Protein AF-A0AAW5VBW9-F1 (afdb_monomer)

Organism: NCBI:txid2950025

Structure (mmCIF, N/CA/C/O backbone):
data_AF-A0AAW5VBW9-F1
#
_entry.id   AF-A0AAW5VBW9-F1
#
loop_
_atom_site.group_PDB
_atom_site.id
_atom_site.type_symbol
_atom_site.label_atom_id
_atom_site.label_alt_id
_atom_site.label_comp_id
_atom_site.label_asym_id
_atom_site.label_entity_id
_atom_site.label_seq_id
_atom_site.pdbx_PDB_ins_code
_atom_site.Cartn_x
_atom_site.Cartn_y
_atom_site.Cartn_z
_atom_site.occupancy
_atom_site.B_iso_or_equiv
_atom_site.auth_seq_id
_atom_site.auth_comp_id
_atom_site.auth_asym_id
_atom_site.auth_atom_id
_atom_site.pdbx_PDB_model_num
ATOM 1 N N . MET A 1 1 ? -32.571 -6.768 10.807 1.00 38.84 1 MET A N 1
ATOM 2 C CA . MET A 1 1 ? -32.182 -5.566 10.041 1.00 38.84 1 MET A CA 1
ATOM 3 C C . MET A 1 1 ? -30.846 -5.871 9.386 1.00 38.84 1 MET A C 1
ATOM 5 O O . MET A 1 1 ? -29.844 -5.904 10.079 1.00 38.84 1 MET A O 1
ATOM 9 N N . ASN A 1 2 ? -30.856 -6.223 8.100 1.00 44.22 2 ASN A N 1
ATOM 10 C CA . ASN A 1 2 ? -29.654 -6.546 7.330 1.00 44.22 2 ASN A CA 1
ATOM 11 C C . ASN A 1 2 ? -29.379 -5.398 6.359 1.00 44.22 2 ASN A C 1
ATOM 13 O O . ASN A 1 2 ? -30.007 -5.320 5.309 1.00 44.22 2 ASN A O 1
ATOM 17 N N . SER A 1 3 ? -28.431 -4.534 6.705 1.00 39.72 3 SER A N 1
ATOM 18 C CA . SER A 1 3 ? -27.675 -3.743 5.730 1.00 39.72 3 SER A CA 1
ATOM 19 C C . SER A 1 3 ? -26.268 -3.547 6.290 1.00 39.72 3 SER A C 1
ATOM 21 O O . SER A 1 3 ? -25.912 -2.493 6.808 1.00 39.72 3 SER A O 1
ATOM 23 N N . LEU A 1 4 ? -25.498 -4.634 6.268 1.00 47.50 4 LEU A N 1
ATOM 24 C CA . LEU A 1 4 ? -24.100 -4.687 6.690 1.00 47.50 4 LEU A CA 1
ATOM 25 C C . LEU A 1 4 ? -23.222 -4.000 5.633 1.00 47.50 4 LEU A C 1
ATOM 27 O O . LEU A 1 4 ? -22.415 -4.650 4.974 1.00 47.50 4 LEU A O 1
ATOM 31 N N . ILE A 1 5 ? -23.405 -2.695 5.426 1.00 54.12 5 ILE A N 1
ATOM 32 C CA . ILE A 1 5 ? -22.362 -1.878 4.803 1.00 54.12 5 ILE A CA 1
ATOM 33 C C . ILE A 1 5 ? -21.399 -1.551 5.942 1.00 54.12 5 ILE A C 1
ATOM 35 O O . ILE A 1 5 ? -21.592 -0.593 6.686 1.00 54.12 5 ILE A O 1
ATOM 39 N N . TYR A 1 6 ? -20.433 -2.441 6.162 1.00 64.81 6 TYR A N 1
ATOM 40 C CA . TYR A 1 6 ? -19.366 -2.208 7.126 1.00 64.81 6 TYR A CA 1
ATOM 41 C C . TYR A 1 6 ? -18.363 -1.239 6.515 1.00 64.81 6 TYR A C 1
ATOM 43 O O . TYR A 1 6 ? -17.396 -1.677 5.900 1.00 64.81 6 TYR A O 1
ATOM 51 N N . ASN A 1 7 ? -18.594 0.058 6.714 1.00 73.38 7 ASN A N 1
ATOM 52 C CA . ASN A 1 7 ? -17.522 1.029 6.562 1.00 73.38 7 ASN A CA 1
ATOM 53 C C . ASN A 1 7 ? -16.505 0.764 7.688 1.00 73.38 7 ASN A C 1
ATOM 55 O O . ASN A 1 7 ? -16.857 0.815 8.869 1.00 73.38 7 ASN A O 1
ATOM 59 N N . TYR A 1 8 ? -15.270 0.427 7.335 1.00 83.50 8 TYR A N 1
ATOM 60 C CA . TYR A 1 8 ? -14.166 0.161 8.258 1.00 83.50 8 TYR A CA 1
ATOM 61 C C . TYR A 1 8 ? -13.568 1.437 8.835 1.00 83.50 8 TYR A C 1
ATOM 63 O O . TYR A 1 8 ? -12.996 1.400 9.923 1.00 83.50 8 TYR A O 1
ATOM 71 N N . PHE A 1 9 ? -13.691 2.541 8.105 1.00 86.88 9 PHE A N 1
ATOM 72 C CA . PHE A 1 9 ? -13.301 3.860 8.561 1.00 86.88 9 PHE A CA 1
ATOM 73 C C . PHE A 1 9 ? -14.114 4.938 7.837 1.00 86.88 9 PHE A C 1
ATOM 75 O O . PHE A 1 9 ? -14.575 4.753 6.714 1.00 86.88 9 PHE A O 1
ATOM 82 N N . SER A 1 10 ? -14.331 6.057 8.513 1.00 86.00 10 SER A N 1
ATOM 83 C CA . SER A 1 10 ? -15.083 7.223 8.031 1.00 86.00 10 SER A CA 1
ATOM 84 C C . SER A 1 10 ? -14.339 8.539 8.267 1.00 86.00 10 SER A C 1
ATOM 86 O O . SER A 1 10 ? -14.718 9.576 7.731 1.00 86.00 10 SER A O 1
ATOM 88 N N . ASN A 1 11 ? -13.268 8.490 9.058 1.00 87.62 11 ASN A N 1
ATOM 89 C CA . ASN A 1 11 ? -12.421 9.615 9.419 1.00 87.62 11 ASN A CA 1
ATOM 90 C C . ASN A 1 11 ? -10.959 9.159 9.569 1.00 87.62 11 ASN A C 1
ATOM 92 O O . ASN A 1 11 ? -10.640 7.971 9.460 1.00 87.62 11 ASN A O 1
ATOM 96 N N . LEU A 1 12 ? -10.066 10.122 9.801 1.00 86.12 12 LEU A N 1
ATOM 97 C CA . LEU A 1 12 ? -8.627 9.882 9.862 1.00 86.12 12 LEU A CA 1
ATOM 98 C C . LEU A 1 12 ? -8.205 9.006 11.049 1.00 86.12 12 LEU A C 1
ATOM 100 O O . LEU A 1 12 ? -7.279 8.210 10.905 1.00 86.12 12 LEU A O 1
ATOM 104 N N . ASP A 1 13 ? -8.874 9.123 12.193 1.00 88.12 13 ASP A N 1
ATOM 105 C CA . ASP A 1 13 ? -8.544 8.339 13.386 1.00 88.12 13 ASP A CA 1
ATOM 106 C C . ASP A 1 13 ? -8.892 6.861 13.176 1.00 88.12 13 ASP A C 1
ATOM 108 O O . ASP A 1 13 ? -8.047 5.987 13.376 1.00 88.12 13 ASP A O 1
ATOM 112 N N . GLU A 1 14 ? -10.088 6.582 12.654 1.00 89.88 14 GLU A N 1
ATOM 113 C CA . GLU A 1 14 ? -10.515 5.227 12.287 1.00 89.88 14 GLU A CA 1
ATOM 114 C C . GLU A 1 14 ? -9.629 4.627 11.189 1.00 89.88 14 GLU A C 1
ATOM 116 O O . GLU A 1 14 ? -9.268 3.450 11.252 1.00 89.88 14 GLU A O 1
ATOM 121 N N . TRP A 1 15 ? -9.226 5.434 10.201 1.00 89.62 15 TRP A N 1
ATOM 122 C CA . TRP A 1 15 ? -8.251 5.022 9.193 1.00 89.62 15 TRP A CA 1
ATOM 123 C C . TRP A 1 15 ? -6.915 4.636 9.836 1.00 89.62 15 TRP A C 1
ATOM 125 O O . TRP A 1 15 ? -6.388 3.552 9.571 1.00 89.62 15 TRP A O 1
ATOM 135 N N . ASN A 1 16 ? -6.365 5.509 10.683 1.00 89.00 16 ASN A N 1
ATOM 136 C CA . ASN A 1 16 ? -5.080 5.288 11.338 1.00 89.00 16 ASN A CA 1
ATOM 137 C C . ASN A 1 16 ? -5.100 3.994 12.153 1.00 89.00 16 ASN A C 1
ATOM 139 O O . ASN A 1 16 ? -4.150 3.210 12.078 1.00 89.00 16 ASN A O 1
ATOM 143 N N . ASP A 1 17 ? -6.189 3.736 12.875 1.00 89.75 17 ASP A N 1
ATOM 144 C CA . ASP A 1 17 ? -6.385 2.496 13.623 1.00 89.75 17 ASP A CA 1
ATOM 145 C C . ASP A 1 17 ? -6.517 1.277 12.706 1.00 89.75 17 ASP A C 1
ATOM 147 O O . ASP A 1 17 ? -5.906 0.232 12.976 1.00 89.75 17 ASP A O 1
ATOM 151 N N . TYR A 1 18 ? -7.245 1.414 11.593 1.00 90.00 18 TYR A N 1
ATOM 152 C CA . TYR A 1 18 ? -7.409 0.359 10.601 1.00 90.00 18 TYR A CA 1
ATOM 153 C C . TYR A 1 18 ? -6.056 -0.110 10.061 1.00 90.00 18 TYR A C 1
ATOM 155 O O . TYR A 1 18 ? -5.732 -1.295 10.205 1.00 90.00 18 TYR A O 1
ATOM 163 N N . VAL A 1 19 ? -5.232 0.794 9.509 1.00 89.44 19 VAL A N 1
ATOM 164 C CA . VAL A 1 19 ? -3.952 0.421 8.872 1.00 89.44 19 VAL A CA 1
ATOM 165 C C . VAL A 1 19 ? -2.796 0.193 9.824 1.00 89.44 19 VAL A C 1
ATOM 167 O O . VAL A 1 19 ? -1.771 -0.348 9.402 1.00 89.44 19 VAL A O 1
ATOM 170 N N . LYS A 1 20 ? -2.916 0.547 11.102 1.00 90.69 20 LYS A N 1
ATOM 171 C CA . LYS A 1 20 ? -1.832 0.362 12.070 1.00 90.69 20 LYS A CA 1
ATOM 172 C C . LYS A 1 20 ? -1.329 -1.082 12.095 1.00 90.69 20 LYS A C 1
ATOM 174 O O . LYS A 1 20 ? -2.101 -2.033 12.259 1.00 90.69 20 LYS A O 1
ATOM 179 N N . GLY A 1 21 ? -0.011 -1.238 11.988 1.00 90.19 21 GLY A N 1
ATOM 180 C CA . GLY A 1 21 ? 0.680 -2.524 12.078 1.00 90.19 21 GLY A CA 1
ATOM 181 C C . GLY A 1 21 ? 1.456 -2.902 10.819 1.00 90.19 21 GLY A C 1
ATOM 182 O O . GLY A 1 21 ? 1.756 -2.066 9.966 1.00 90.19 21 GLY A O 1
ATOM 183 N N . ASN A 1 22 ? 1.813 -4.185 10.741 1.00 91.62 22 ASN A N 1
ATOM 184 C CA . ASN A 1 22 ? 2.583 -4.763 9.644 1.00 91.62 22 ASN A CA 1
ATOM 185 C C . ASN A 1 22 ? 1.666 -5.595 8.752 1.00 91.62 22 ASN A C 1
ATOM 187 O O . ASN A 1 22 ? 0.932 -6.457 9.237 1.00 91.62 22 ASN A O 1
ATOM 191 N N . TRP A 1 23 ? 1.759 -5.389 7.447 1.00 93.88 23 TRP A N 1
ATOM 192 C CA . TRP A 1 23 ? 0.958 -6.096 6.464 1.00 93.88 23 TRP A CA 1
ATOM 193 C C . TRP A 1 23 ? 1.824 -6.626 5.341 1.00 93.88 23 TRP A C 1
ATOM 195 O O . TRP A 1 23 ? 2.915 -6.117 5.069 1.00 93.88 23 TRP A O 1
ATOM 205 N N . ARG A 1 24 ? 1.327 -7.667 4.683 1.00 93.44 24 ARG A N 1
ATOM 206 C CA . ARG A 1 24 ? 1.991 -8.282 3.546 1.00 93.44 24 ARG A CA 1
ATOM 207 C C . ARG A 1 24 ? 0.976 -8.651 2.484 1.00 93.44 24 ARG A C 1
ATOM 209 O O . ARG A 1 24 ? -0.059 -9.237 2.787 1.00 93.44 24 ARG A O 1
ATOM 216 N N . GLY A 1 25 ? 1.306 -8.343 1.244 1.00 89.1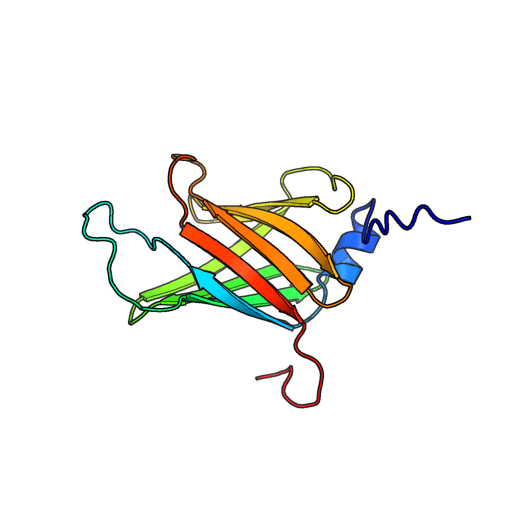9 25 GLY A N 1
ATOM 217 C CA . GLY A 1 25 ? 0.518 -8.726 0.087 1.00 89.19 25 GLY A CA 1
ATOM 218 C C . GLY A 1 25 ? 1.383 -9.353 -0.985 1.00 89.19 25 GLY A C 1
ATOM 219 O O . GLY A 1 25 ? 2.606 -9.173 -1.016 1.00 89.19 25 GLY A O 1
ATOM 220 N N . LYS A 1 26 ? 0.713 -10.090 -1.859 1.00 86.12 26 LYS A N 1
ATOM 221 C CA . LYS A 1 26 ? 1.224 -10.446 -3.173 1.00 86.12 26 LYS A CA 1
ATOM 222 C C . LYS A 1 26 ? 0.213 -9.952 -4.190 1.00 86.12 26 LYS A C 1
ATOM 224 O O . LYS A 1 26 ? -0.994 -10.068 -3.972 1.00 86.12 26 LYS A O 1
ATOM 229 N N . GLY A 1 27 ? 0.712 -9.386 -5.271 1.00 78.69 27 GLY A N 1
ATOM 230 C CA . GLY A 1 27 ? -0.121 -8.801 -6.303 1.00 78.69 27 GLY A CA 1
ATOM 231 C C . GLY A 1 27 ? 0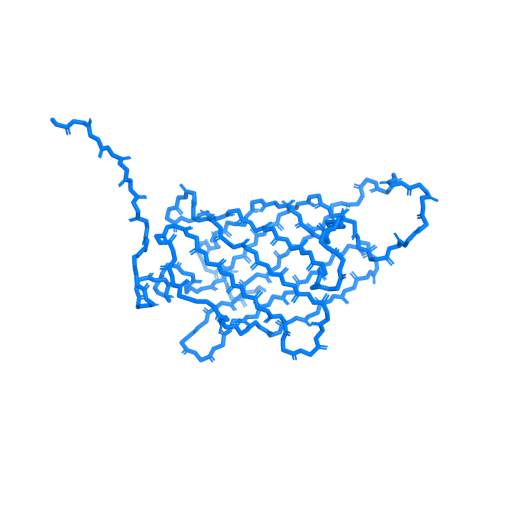.536 -8.899 -7.661 1.00 78.69 27 GLY A C 1
ATOM 232 O O . GLY A 1 27 ? 1.729 -9.202 -7.788 1.00 78.69 27 GLY A O 1
ATOM 233 N N . ILE A 1 28 ? -0.275 -8.616 -8.668 1.00 69.00 28 ILE A N 1
ATOM 234 C CA . ILE A 1 28 ? 0.194 -8.443 -10.032 1.00 69.00 28 ILE A CA 1
ATOM 235 C C . ILE A 1 28 ? 0.690 -7.002 -10.130 1.00 69.00 28 ILE A C 1
ATOM 237 O O . ILE A 1 28 ? 0.055 -6.074 -9.633 1.00 69.00 28 ILE A O 1
ATOM 241 N N . SER A 1 29 ? 1.846 -6.798 -10.741 1.00 62.75 29 SER A N 1
ATOM 242 C CA . SER A 1 29 ? 2.378 -5.463 -11.005 1.00 62.75 29 SER A CA 1
ATOM 243 C C . SER A 1 29 ? 2.912 -5.353 -12.426 1.00 62.75 29 SER A C 1
ATOM 245 O O . SER A 1 29 ? 3.223 -6.359 -13.064 1.00 62.75 29 SER A O 1
ATOM 247 N N . MET A 1 30 ? 3.078 -4.119 -12.887 1.00 59.75 30 MET A N 1
ATOM 248 C CA . MET A 1 30 ? 3.993 -3.745 -13.956 1.00 59.75 30 MET A CA 1
ATOM 249 C C . MET A 1 30 ? 5.002 -2.759 -13.348 1.00 59.75 30 MET A C 1
ATOM 251 O O . MET A 1 30 ? 4.730 -1.570 -13.241 1.00 59.75 30 MET A O 1
ATOM 255 N N . ILE A 1 31 ? 6.157 -3.246 -12.882 1.00 57.81 31 ILE A N 1
ATOM 256 C CA . ILE A 1 31 ? 7.205 -2.400 -12.273 1.00 57.81 31 ILE A CA 1
ATOM 257 C C . ILE A 1 31 ? 8.265 -2.042 -13.330 1.00 57.81 31 ILE A C 1
ATOM 259 O O . ILE A 1 31 ? 8.628 -2.906 -14.126 1.00 57.81 31 ILE A O 1
ATOM 263 N N . PRO A 1 32 ? 8.747 -0.785 -13.360 1.00 55.16 32 PRO A N 1
ATOM 264 C CA . PRO A 1 32 ? 8.560 0.122 -14.486 1.00 55.16 32 PRO A CA 1
ATOM 265 C C . PRO A 1 32 ? 9.402 -0.298 -15.708 1.00 55.16 32 PRO A C 1
ATOM 267 O O . PRO A 1 32 ? 10.499 0.204 -15.934 1.00 55.16 32 PRO A O 1
ATOM 270 N N . SER A 1 33 ? 8.897 -1.219 -16.517 1.00 49.34 33 SER A N 1
ATOM 271 C CA . SER A 1 33 ? 9.362 -1.370 -17.890 1.00 49.34 33 SER A CA 1
ATOM 272 C C . SER A 1 33 ? 8.288 -0.778 -18.785 1.00 49.34 33 SER A C 1
ATOM 274 O O . SER A 1 33 ? 7.156 -1.255 -18.803 1.00 49.34 33 SER A O 1
ATOM 276 N N . THR A 1 34 ? 8.629 0.270 -19.533 1.00 51.28 34 THR A N 1
ATOM 277 C CA . THR A 1 34 ? 7.809 0.752 -20.657 1.00 51.28 34 THR A CA 1
ATOM 278 C C . THR A 1 34 ? 7.867 -0.202 -21.856 1.00 51.28 34 THR A C 1
ATOM 280 O O . THR A 1 34 ? 7.241 0.062 -22.879 1.00 51.28 34 THR A O 1
ATOM 283 N N . VAL A 1 35 ? 8.613 -1.306 -21.740 1.00 48.22 35 VAL A N 1
ATOM 284 C CA . VAL A 1 35 ? 8.907 -2.249 -22.813 1.00 48.22 35 VAL A CA 1
ATOM 285 C C . VAL A 1 35 ? 8.198 -3.574 -22.523 1.00 48.22 35 VAL A C 1
ATOM 287 O O . VAL A 1 35 ? 8.489 -4.249 -21.534 1.00 48.22 35 VAL A O 1
ATOM 290 N N . GLN A 1 36 ? 7.241 -3.920 -23.387 1.00 41.19 36 GLN A N 1
ATOM 291 C CA . GLN A 1 36 ? 6.674 -5.268 -23.511 1.00 41.19 36 GLN A CA 1
ATOM 292 C C . GLN A 1 36 ? 7.790 -6.276 -23.853 1.00 41.19 36 GLN A C 1
ATOM 294 O O . GLN A 1 36 ? 8.710 -5.895 -24.577 1.00 41.19 36 GLN A O 1
ATOM 299 N N . PRO A 1 37 ? 7.741 -7.547 -23.403 1.00 50.19 37 PRO A N 1
ATOM 300 C CA . PRO A 1 37 ? 6.553 -8.299 -22.995 1.00 50.19 37 PRO A CA 1
ATOM 301 C C . PRO A 1 37 ? 6.307 -8.345 -21.478 1.00 50.19 37 PRO A C 1
ATOM 303 O O . PRO A 1 37 ? 7.226 -8.347 -20.666 1.00 50.19 37 PRO A O 1
ATOM 306 N N . TYR A 1 38 ? 5.024 -8.422 -21.112 1.00 53.06 38 TYR A N 1
ATOM 307 C CA . TYR A 1 38 ? 4.501 -8.400 -19.736 1.00 53.06 38 TYR A CA 1
ATOM 308 C C . TYR A 1 38 ? 4.660 -9.726 -18.962 1.00 53.06 38 TYR A C 1
ATOM 310 O O . TYR A 1 38 ? 4.144 -9.864 -17.855 1.00 53.06 38 TYR A O 1
ATOM 318 N N . GLU A 1 39 ? 5.361 -10.707 -19.527 1.00 46.88 39 GLU A N 1
ATOM 319 C CA . GLU A 1 39 ? 5.431 -12.082 -19.025 1.00 46.88 39 GLU A CA 1
ATOM 320 C C . GLU A 1 39 ? 6.747 -12.373 -18.300 1.00 46.88 39 GLU A C 1
ATOM 322 O O . GLU A 1 39 ? 7.518 -13.249 -18.681 1.00 46.88 39 GLU A O 1
ATOM 327 N N . SER A 1 40 ? 7.006 -11.675 -17.198 1.00 53.34 40 SER A N 1
ATOM 328 C CA . SER A 1 40 ? 7.693 -12.365 -16.111 1.00 53.34 40 SER A CA 1
ATOM 329 C C . SER A 1 40 ? 6.602 -12.781 -15.138 1.00 53.34 40 SER A C 1
ATOM 331 O O . SER A 1 40 ? 5.905 -11.927 -14.591 1.00 53.34 40 SER A O 1
ATOM 333 N N . GLY A 1 41 ? 6.403 -14.084 -14.929 1.00 55.91 41 GLY A N 1
ATOM 334 C CA . GLY A 1 41 ? 5.496 -14.622 -13.902 1.00 55.91 41 GLY A CA 1
ATOM 335 C C . GLY A 1 41 ? 5.920 -14.272 -12.466 1.00 55.91 41 GLY A C 1
ATOM 336 O O . GLY A 1 41 ? 5.551 -14.965 -11.523 1.00 55.91 41 GLY A O 1
ATOM 337 N N . ASP A 1 42 ? 6.730 -13.225 -12.298 1.00 64.06 42 ASP A N 1
ATOM 338 C CA . ASP A 1 42 ? 7.256 -12.755 -11.034 1.00 64.06 42 ASP A CA 1
ATOM 339 C C . ASP A 1 42 ? 6.148 -12.049 -10.261 1.00 64.06 42 ASP A C 1
ATOM 341 O O . ASP A 1 42 ? 5.714 -10.940 -10.589 1.00 64.06 42 ASP A O 1
ATOM 345 N N . GLU A 1 43 ? 5.721 -12.680 -9.176 1.00 74.19 43 GLU A N 1
ATOM 346 C CA . GLU A 1 43 ? 4.873 -12.037 -8.187 1.00 74.19 43 GLU A CA 1
ATOM 347 C C . GLU A 1 43 ? 5.587 -10.821 -7.586 1.00 74.19 43 GLU A C 1
ATOM 349 O O . GLU A 1 43 ? 6.783 -10.854 -7.276 1.00 74.19 43 GLU A O 1
ATOM 354 N N . THR A 1 44 ? 4.839 -9.747 -7.342 1.00 84.69 44 THR A N 1
ATOM 355 C CA . THR A 1 44 ? 5.342 -8.646 -6.517 1.00 84.69 44 THR A CA 1
ATOM 356 C C . THR A 1 44 ? 4.887 -8.816 -5.095 1.00 84.69 44 THR A C 1
ATOM 358 O O . THR A 1 44 ? 3.693 -8.910 -4.816 1.00 84.69 44 THR A O 1
ATOM 361 N N . THR A 1 45 ? 5.854 -8.823 -4.187 1.00 88.75 45 THR A N 1
ATOM 362 C CA . THR A 1 45 ? 5.582 -8.764 -2.756 1.00 88.75 45 THR A CA 1
ATOM 363 C C . THR A 1 45 ? 5.543 -7.310 -2.318 1.00 88.75 45 THR A C 1
ATOM 365 O O . THR A 1 45 ? 6.445 -6.544 -2.651 1.00 88.75 45 THR A O 1
ATOM 368 N N . VAL A 1 46 ? 4.538 -6.958 -1.520 1.00 92.38 46 VAL A N 1
ATOM 369 C CA . VAL A 1 46 ? 4.494 -5.694 -0.782 1.00 92.38 46 VAL A CA 1
ATOM 370 C C . VAL A 1 46 ? 4.557 -5.971 0.715 1.00 92.38 46 VAL A C 1
ATOM 372 O O . VAL A 1 46 ? 3.904 -6.888 1.222 1.00 92.38 46 VAL A O 1
ATOM 375 N N . ILE A 1 47 ? 5.351 -5.177 1.423 1.00 93.25 47 ILE A N 1
ATOM 376 C CA . ILE A 1 47 ? 5.345 -5.070 2.879 1.00 93.25 47 ILE A CA 1
ATOM 377 C C . ILE A 1 47 ? 4.861 -3.665 3.207 1.00 93.25 47 ILE A C 1
ATOM 379 O O . ILE A 1 47 ? 5.485 -2.696 2.788 1.00 93.25 47 ILE A O 1
ATOM 383 N N . TRP A 1 48 ? 3.768 -3.556 3.953 1.00 93.81 48 TRP A N 1
ATOM 384 C CA . TRP A 1 48 ? 3.188 -2.282 4.372 1.00 93.81 48 TRP A CA 1
ATOM 385 C C . TRP A 1 48 ? 3.345 -2.124 5.878 1.00 93.81 48 TRP A C 1
ATOM 387 O O . TRP A 1 48 ? 3.040 -3.047 6.636 1.00 93.81 48 TRP A O 1
ATOM 397 N N . LYS A 1 49 ? 3.827 -0.968 6.321 1.00 92.31 49 LYS A N 1
ATOM 398 C CA . LYS A 1 49 ? 4.005 -0.638 7.733 1.00 92.31 49 LYS A CA 1
ATOM 399 C C . LYS A 1 49 ? 3.415 0.738 7.985 1.00 92.31 49 LYS A C 1
ATOM 401 O O . LYS A 1 49 ? 3.925 1.721 7.457 1.00 92.31 49 LYS A O 1
ATOM 406 N N . ALA A 1 50 ? 2.373 0.809 8.802 1.00 89.12 50 ALA A N 1
ATOM 407 C CA . ALA A 1 50 ? 1.789 2.081 9.211 1.00 89.12 50 ALA A CA 1
ATOM 408 C C . ALA A 1 50 ? 1.838 2.233 10.731 1.00 89.12 50 ALA A C 1
ATOM 410 O O . ALA A 1 50 ? 1.563 1.292 11.487 1.00 89.12 50 ALA A O 1
ATOM 411 N N . ASN A 1 51 ? 2.205 3.433 11.166 1.00 85.00 51 ASN A N 1
ATOM 412 C CA . ASN A 1 51 ? 2.171 3.870 12.554 1.00 85.00 51 ASN A CA 1
ATOM 413 C C . ASN A 1 51 ? 1.591 5.294 12.635 1.00 85.00 51 ASN A C 1
ATOM 415 O O . ASN A 1 51 ? 1.199 5.868 11.626 1.00 85.00 51 ASN A O 1
ATOM 419 N N . THR A 1 52 ? 1.534 5.868 13.837 1.00 74.69 52 THR A N 1
ATOM 420 C CA . THR A 1 52 ? 0.928 7.190 14.073 1.00 74.69 52 THR A CA 1
ATOM 421 C C . THR A 1 52 ? 1.691 8.364 13.451 1.00 74.69 52 THR A C 1
ATOM 423 O O . THR A 1 52 ? 1.162 9.467 13.412 1.00 74.69 52 THR A O 1
ATOM 426 N N . LYS A 1 53 ? 2.937 8.164 13.009 1.00 78.12 53 LYS A N 1
ATOM 427 C CA . LYS A 1 53 ? 3.802 9.212 12.445 1.00 78.12 53 LYS A CA 1
ATOM 428 C C . LYS A 1 53 ? 4.002 9.073 10.943 1.00 78.12 53 LYS A C 1
ATOM 430 O O . LYS A 1 53 ? 4.241 10.067 10.269 1.00 78.12 53 LYS A O 1
ATOM 435 N N . GLU A 1 54 ? 3.993 7.846 10.434 1.00 86.38 54 GLU A N 1
ATOM 436 C CA . GLU A 1 54 ? 4.379 7.557 9.060 1.00 86.38 54 GLU A CA 1
ATOM 437 C C . GLU A 1 54 ? 3.738 6.277 8.529 1.00 86.38 54 GLU A C 1
ATOM 439 O O . GLU A 1 54 ? 3.486 5.304 9.251 1.00 86.38 54 GLU A O 1
ATOM 444 N N . ILE A 1 55 ? 3.557 6.275 7.213 1.00 92.75 55 ILE A N 1
ATOM 445 C CA . ILE A 1 55 ? 3.116 5.132 6.432 1.00 92.75 55 ILE A CA 1
ATOM 446 C C . ILE A 1 55 ? 4.234 4.801 5.449 1.00 92.75 55 ILE A C 1
ATOM 448 O O . ILE A 1 55 ? 4.673 5.650 4.673 1.00 92.75 55 ILE A O 1
ATOM 452 N N . LYS A 1 56 ? 4.716 3.562 5.491 1.00 94.69 56 LYS A N 1
ATOM 453 C CA . LYS A 1 56 ? 5.817 3.072 4.666 1.00 94.69 56 LYS A CA 1
ATOM 454 C C . LYS A 1 56 ? 5.418 1.810 3.931 1.00 94.69 56 LYS A C 1
ATOM 456 O O . LYS A 1 56 ? 4.731 0.948 4.479 1.00 94.69 56 LYS A O 1
ATOM 461 N N . SER A 1 57 ? 5.937 1.651 2.724 1.00 94.12 57 SER A N 1
ATOM 462 C CA . SER A 1 57 ? 5.845 0.382 2.011 1.00 94.12 57 SER A CA 1
ATOM 463 C C . SER A 1 57 ? 7.149 0.014 1.335 1.00 94.12 57 SER A C 1
ATOM 465 O O . SER A 1 57 ? 7.870 0.884 0.849 1.00 94.12 57 SER A O 1
ATOM 467 N N . TYR A 1 58 ? 7.381 -1.283 1.225 1.00 93.81 58 TYR A N 1
ATOM 468 C CA . TYR A 1 58 ? 8.474 -1.865 0.471 1.00 93.81 58 TYR A CA 1
ATOM 469 C C . TYR A 1 58 ? 7.914 -2.835 -0.571 1.00 93.81 58 TYR A C 1
ATOM 471 O O . TYR A 1 58 ? 7.154 -3.741 -0.221 1.00 93.81 58 TYR A O 1
ATOM 479 N N . PHE A 1 59 ? 8.290 -2.648 -1.833 1.00 91.44 59 PHE A N 1
ATOM 480 C CA . PHE A 1 59 ? 7.916 -3.508 -2.953 1.00 91.44 59 PHE A CA 1
ATOM 481 C C . PHE A 1 59 ? 9.134 -4.274 -3.450 1.00 91.44 59 PHE A C 1
ATOM 483 O O . PHE A 1 59 ? 10.203 -3.693 -3.632 1.00 91.44 59 PHE A O 1
ATOM 490 N N . LYS A 1 60 ? 8.954 -5.567 -3.724 1.00 88.75 60 LYS A N 1
ATOM 491 C CA . LYS A 1 60 ? 9.979 -6.431 -4.314 1.00 88.75 60 LYS A CA 1
ATOM 492 C C . LYS A 1 60 ? 9.411 -7.241 -5.467 1.00 88.75 60 LYS A C 1
ATOM 494 O O . LYS A 1 60 ? 8.422 -7.954 -5.281 1.00 88.75 60 LYS A O 1
ATOM 499 N N . ARG A 1 61 ? 10.082 -7.182 -6.617 1.00 84.06 61 ARG A N 1
ATOM 500 C CA . ARG A 1 61 ? 9.806 -8.006 -7.801 1.00 84.06 61 ARG A CA 1
ATOM 501 C C . ARG A 1 61 ? 11.118 -8.437 -8.440 1.00 84.06 61 ARG A C 1
ATOM 503 O O . ARG A 1 61 ? 11.913 -7.590 -8.840 1.00 84.06 61 ARG A O 1
ATOM 510 N N . GLY A 1 62 ? 11.350 -9.743 -8.546 1.00 81.88 62 GLY A N 1
ATOM 511 C CA . GLY A 1 62 ? 12.628 -10.261 -9.034 1.00 81.88 62 GLY A CA 1
ATOM 512 C C . GLY A 1 62 ? 13.806 -9.665 -8.249 1.00 81.88 62 GLY A C 1
ATOM 513 O O . GLY A 1 62 ? 13.893 -9.831 -7.030 1.00 81.88 62 GLY A O 1
ATOM 514 N N . LYS A 1 63 ? 14.695 -8.944 -8.946 1.00 82.50 63 LYS A N 1
ATOM 515 C CA . LYS A 1 63 ? 15.855 -8.240 -8.362 1.00 82.50 63 LYS A CA 1
ATOM 516 C C . LYS A 1 63 ? 15.599 -6.759 -8.046 1.00 82.50 63 LYS A C 1
ATOM 518 O O . LYS A 1 63 ? 16.486 -6.104 -7.510 1.00 82.50 63 LYS A O 1
ATOM 523 N N . SER A 1 64 ? 14.433 -6.226 -8.402 1.00 83.81 64 SER A N 1
ATOM 524 C CA . SER A 1 64 ? 14.090 -4.817 -8.213 1.00 83.81 64 SER A CA 1
ATOM 525 C C . SER A 1 64 ? 13.368 -4.608 -6.887 1.00 83.81 64 SER A C 1
ATOM 527 O O . SER A 1 64 ? 12.459 -5.363 -6.528 1.00 83.81 64 SER A O 1
ATOM 529 N N . GLU A 1 65 ? 13.767 -3.561 -6.171 1.00 89.38 65 GLU A N 1
ATOM 530 C CA . GLU A 1 65 ? 13.270 -3.235 -4.838 1.00 89.38 65 GLU A CA 1
ATOM 531 C C . GLU A 1 65 ? 12.983 -1.733 -4.743 1.00 89.38 65 GLU A C 1
ATOM 533 O O . GLU A 1 65 ? 13.767 -0.919 -5.230 1.00 89.38 65 GLU A O 1
ATOM 538 N N . PHE A 1 66 ? 11.857 -1.365 -4.128 1.00 90.62 66 PHE A N 1
ATOM 539 C CA . PHE A 1 66 ? 11.393 0.022 -4.029 1.00 90.62 66 PHE A CA 1
ATOM 540 C C . PHE A 1 66 ? 10.863 0.298 -2.627 1.00 90.62 66 PHE A C 1
ATOM 542 O O . PHE A 1 66 ? 10.134 -0.522 -2.071 1.00 90.62 66 PHE A O 1
ATOM 549 N N . SER A 1 67 ? 11.206 1.452 -2.059 1.00 93.62 67 SER A N 1
ATOM 550 C CA . SER A 1 67 ? 10.748 1.877 -0.732 1.00 93.62 67 SER A CA 1
ATOM 551 C C . SER A 1 67 ? 10.098 3.245 -0.818 1.00 93.62 67 SER A C 1
ATOM 553 O O . SER A 1 67 ? 10.673 4.158 -1.402 1.00 93.62 67 SER A O 1
ATOM 555 N N . PHE A 1 68 ? 8.930 3.391 -0.198 1.00 94.31 68 PHE A N 1
ATOM 556 C CA . PHE A 1 68 ? 8.160 4.630 -0.233 1.00 94.31 68 PHE A CA 1
ATOM 557 C C . PHE A 1 68 ? 7.716 5.041 1.162 1.00 94.31 68 PHE A C 1
ATOM 559 O O . PHE A 1 68 ? 7.351 4.198 1.988 1.00 94.31 68 PHE A O 1
ATOM 566 N N . ILE A 1 69 ? 7.734 6.352 1.387 1.00 95.50 69 ILE A N 1
ATOM 567 C CA . ILE A 1 69 ? 7.002 7.021 2.458 1.00 95.50 69 ILE A CA 1
ATOM 568 C C . ILE A 1 69 ? 5.768 7.637 1.808 1.00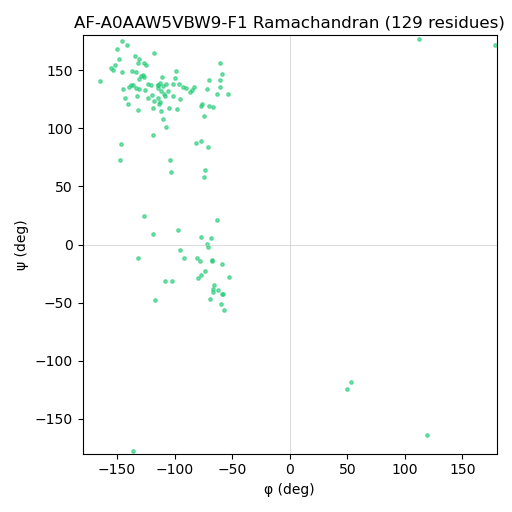 95.50 69 ILE A C 1
ATOM 570 O O . ILE A 1 69 ? 5.895 8.348 0.809 1.00 95.50 69 ILE A O 1
ATOM 574 N N . TRP A 1 70 ? 4.601 7.355 2.371 1.00 95.00 70 TRP A N 1
ATOM 575 C CA . TRP A 1 70 ? 3.317 7.807 1.855 1.00 95.00 70 TRP A CA 1
ATOM 576 C C . TRP A 1 70 ? 2.794 8.995 2.651 1.00 95.00 70 TRP A C 1
ATOM 578 O O . TRP A 1 70 ? 2.865 9.009 3.882 1.00 95.00 70 TRP A O 1
ATOM 588 N N . LEU A 1 71 ? 2.250 9.969 1.934 1.00 92.44 71 LEU A N 1
ATOM 589 C CA . LEU A 1 71 ? 1.586 11.146 2.470 1.00 92.44 71 LEU A CA 1
ATOM 590 C C . LEU A 1 71 ? 0.103 11.076 2.122 1.00 92.44 71 LEU A C 1
ATOM 592 O O . LEU A 1 71 ? -0.259 10.695 1.010 1.00 92.44 71 LEU A O 1
ATOM 596 N N . LEU A 1 72 ? -0.746 11.446 3.076 1.00 88.88 72 LEU A N 1
ATOM 597 C CA . LEU A 1 72 ? -2.175 11.575 2.837 1.00 88.88 72 LEU A CA 1
ATOM 598 C C . LEU A 1 72 ? -2.455 12.863 2.062 1.00 88.88 72 LEU A C 1
ATOM 600 O O . LEU A 1 72 ? -2.107 13.941 2.536 1.00 88.88 72 LEU A O 1
ATOM 604 N N . GLU A 1 73 ? -3.062 12.739 0.883 1.00 79.56 73 GLU A N 1
ATOM 605 C CA . GLU A 1 73 ? -3.383 13.883 0.018 1.00 79.56 73 GLU A CA 1
ATOM 606 C C . GLU A 1 73 ? -4.865 14.282 0.100 1.00 79.56 73 GLU A C 1
ATOM 608 O O . GLU A 1 73 ? -5.195 15.458 -0.028 1.00 79.56 73 GLU A O 1
ATOM 613 N N . SER A 1 74 ? -5.762 13.318 0.333 1.00 73.31 74 SER A N 1
ATOM 614 C CA . SER A 1 74 ? -7.210 13.539 0.341 1.00 73.31 74 SER A CA 1
ATOM 615 C C . SER A 1 74 ? -7.845 13.254 1.695 1.00 73.31 74 SER A C 1
ATOM 617 O O . SER A 1 74 ? -7.295 12.527 2.523 1.00 73.31 74 SER A O 1
ATOM 619 N N . ASP A 1 75 ? -9.074 13.731 1.863 1.00 79.56 75 ASP A N 1
ATOM 620 C CA . ASP A 1 75 ? -9.934 13.269 2.944 1.00 79.56 75 ASP A CA 1
ATOM 621 C C . ASP A 1 75 ? -10.196 11.761 2.838 1.00 79.56 75 ASP A C 1
ATOM 623 O O . ASP A 1 75 ? -10.104 11.141 1.770 1.00 79.56 75 ASP A O 1
ATOM 627 N N . VAL A 1 76 ? -10.531 11.175 3.982 1.00 81.88 76 VAL A N 1
ATOM 628 C CA . VAL A 1 76 ? -10.954 9.783 4.100 1.00 81.88 76 VAL A CA 1
ATOM 629 C C . VAL A 1 76 ? -12.340 9.620 3.466 1.00 81.88 76 VAL A C 1
ATOM 631 O O . VAL A 1 76 ? -13.308 10.236 3.907 1.00 81.88 76 VAL A O 1
ATOM 634 N N . LEU A 1 77 ? -12.451 8.779 2.432 1.00 81.88 77 LEU A N 1
ATOM 635 C CA . LEU A 1 77 ? -13.685 8.554 1.672 1.00 81.88 77 LEU A CA 1
ATOM 636 C C . LEU A 1 77 ? -14.328 7.218 2.058 1.00 81.88 77 LEU A C 1
ATOM 638 O O . LEU A 1 77 ? -14.312 6.263 1.276 1.00 81.88 77 LEU A O 1
ATOM 642 N N . CYS A 1 78 ? -14.912 7.154 3.260 1.00 83.44 78 CYS A N 1
ATOM 643 C CA . CYS A 1 78 ? -15.395 5.893 3.846 1.00 83.44 78 CYS A CA 1
ATOM 644 C C . CYS A 1 78 ? -14.283 4.835 3.753 1.00 83.44 78 CYS A C 1
ATOM 646 O O . CYS A 1 78 ? -13.173 5.137 4.144 1.00 83.44 78 CYS A O 1
ATOM 648 N N . ASP A 1 79 ? -14.518 3.671 3.141 1.00 84.69 79 ASP A N 1
ATOM 649 C CA . ASP A 1 79 ? -13.543 2.575 2.992 1.00 84.69 79 ASP A CA 1
ATOM 650 C C . ASP A 1 79 ? -12.354 2.840 2.061 1.00 84.69 79 ASP A C 1
ATOM 652 O O . ASP A 1 79 ? -11.601 1.906 1.761 1.00 84.69 79 ASP A O 1
ATOM 656 N N . ARG A 1 80 ? -12.198 4.059 1.537 1.00 89.75 80 ARG A N 1
ATOM 657 C CA . ARG A 1 80 ? -11.152 4.388 0.567 1.00 89.75 80 ARG A CA 1
ATOM 658 C C . ARG A 1 80 ? -10.315 5.574 0.991 1.00 89.75 80 ARG A C 1
ATOM 660 O O . ARG A 1 80 ? -10.817 6.560 1.524 1.00 89.75 80 ARG A O 1
ATOM 667 N N . ILE A 1 81 ? -9.032 5.495 0.672 1.00 91.75 81 ILE A N 1
ATOM 668 C CA . ILE A 1 81 ? -8.097 6.592 0.882 1.00 91.75 81 ILE A CA 1
ATOM 669 C C . ILE A 1 81 ? -7.052 6.622 -0.225 1.00 91.75 81 ILE A C 1
ATOM 671 O O . ILE A 1 81 ? -6.678 5.574 -0.764 1.00 91.75 81 ILE A O 1
ATOM 675 N N . LYS A 1 82 ? -6.577 7.825 -0.547 1.00 93.38 82 LYS A N 1
ATOM 676 C CA . LYS A 1 82 ? -5.512 8.045 -1.522 1.00 93.38 82 LYS A CA 1
ATOM 677 C C . LYS A 1 82 ? -4.275 8.603 -0.849 1.00 93.38 82 LYS A C 1
ATOM 679 O O . LYS A 1 82 ? -4.359 9.521 -0.036 1.00 93.38 82 LYS A O 1
ATOM 684 N N . LEU A 1 83 ? -3.131 8.036 -1.201 1.00 93.88 83 LEU A N 1
ATOM 685 C CA . LEU A 1 83 ? -1.837 8.445 -0.683 1.00 93.88 83 LEU A CA 1
ATOM 686 C C . LEU A 1 83 ? -0.869 8.688 -1.836 1.00 93.88 83 LEU A C 1
ATOM 688 O O . LEU A 1 83 ? -0.865 7.940 -2.812 1.00 93.88 83 LEU A O 1
ATOM 692 N N . ILE A 1 84 ? 0.012 9.666 -1.675 1.00 94.81 84 ILE A N 1
ATOM 693 C CA . ILE A 1 84 ? 1.081 9.968 -2.630 1.00 94.81 84 ILE A CA 1
ATOM 694 C C . ILE A 1 84 ? 2.438 9.621 -2.033 1.00 94.81 84 ILE A C 1
ATOM 696 O O . ILE A 1 84 ? 2.664 9.769 -0.830 1.00 94.81 84 ILE A O 1
ATOM 700 N N . ALA A 1 85 ? 3.354 9.131 -2.858 1.00 94.56 85 ALA A N 1
ATOM 701 C CA . ALA A 1 85 ? 4.726 8.928 -2.430 1.00 94.56 85 ALA A CA 1
ATOM 702 C C . ALA A 1 85 ? 5.423 10.285 -2.273 1.00 94.56 85 ALA A C 1
ATOM 704 O O . ALA A 1 85 ? 5.346 11.139 -3.152 1.00 94.56 85 ALA A O 1
ATOM 705 N N . LYS A 1 86 ? 6.136 10.470 -1.158 1.00 93.94 86 LYS A N 1
ATOM 706 C CA . LYS A 1 86 ? 6.822 11.729 -0.835 1.00 93.94 86 LYS A CA 1
ATOM 707 C C . LYS A 1 86 ? 7.858 12.144 -1.889 1.00 93.94 86 LYS A C 1
ATOM 709 O O . LYS A 1 86 ? 7.944 13.316 -2.228 1.00 93.94 86 LYS A O 1
ATOM 714 N N . ASP A 1 87 ? 8.641 11.180 -2.370 1.00 91.62 87 ASP A N 1
ATOM 715 C CA . ASP A 1 87 ? 9.841 11.420 -3.184 1.00 91.62 87 ASP A CA 1
ATOM 716 C C . ASP A 1 87 ? 9.806 10.633 -4.513 1.00 91.62 87 ASP A C 1
ATOM 718 O O . ASP A 1 87 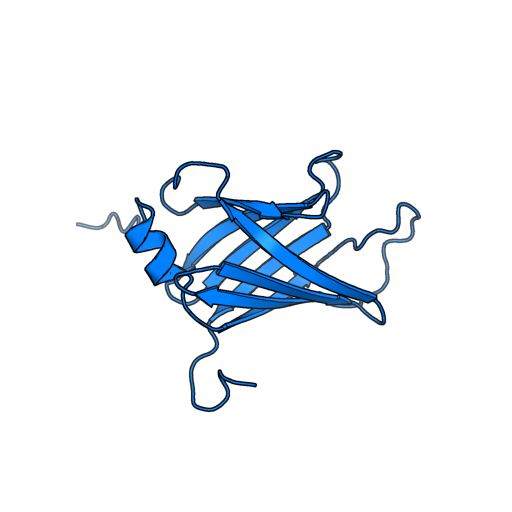? 10.848 10.288 -5.072 1.00 91.62 87 ASP A O 1
ATOM 722 N N . 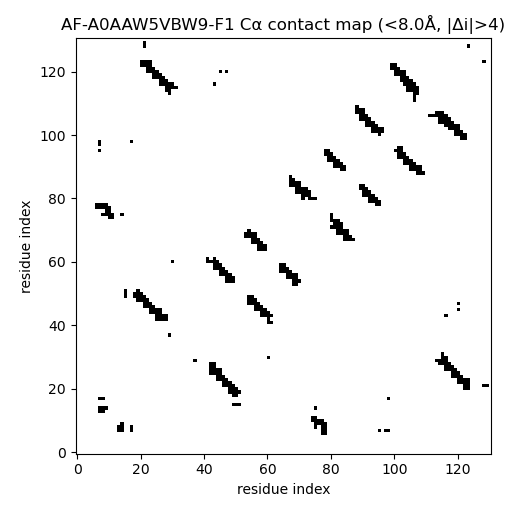ALA A 1 88 ? 8.611 10.283 -5.005 1.00 90.38 88 ALA A N 1
ATOM 723 C CA . ALA A 1 88 ? 8.446 9.526 -6.245 1.00 90.38 88 ALA A CA 1
ATOM 724 C C . ALA A 1 88 ? 7.118 9.833 -6.947 1.00 90.38 88 ALA A C 1
ATOM 726 O O . ALA A 1 88 ? 6.124 10.155 -6.305 1.00 90.38 88 ALA A O 1
ATOM 727 N N . ASP A 1 89 ? 7.096 9.644 -8.266 1.00 92.25 89 ASP A N 1
ATOM 728 C CA . ASP A 1 89 ? 5.904 9.756 -9.117 1.00 92.25 89 ASP A CA 1
ATOM 729 C C . ASP A 1 89 ? 4.970 8.544 -8.947 1.00 92.25 89 ASP A C 1
ATOM 731 O O . ASP A 1 89 ? 4.779 7.753 -9.865 1.00 92.25 89 ASP A O 1
ATOM 735 N N . TRP A 1 90 ? 4.511 8.293 -7.721 1.00 92.50 90 TRP A N 1
ATOM 736 C CA . TRP A 1 90 ? 3.668 7.153 -7.355 1.00 92.50 90 TRP A CA 1
ATOM 737 C C . TRP A 1 90 ? 2.506 7.659 -6.494 1.00 92.50 90 TRP A C 1
ATOM 739 O O . TRP A 1 90 ? 2.714 8.434 -5.559 1.00 92.50 90 TRP A O 1
ATOM 749 N N . GLU A 1 91 ? 1.293 7.203 -6.779 1.00 94.44 91 GLU A N 1
ATOM 750 C CA . GLU A 1 91 ? 0.128 7.311 -5.898 1.00 94.44 91 GLU A CA 1
ATOM 751 C C . GLU A 1 91 ? -0.453 5.919 -5.657 1.00 94.44 91 GLU A C 1
ATOM 753 O O . GLU A 1 91 ? -0.274 4.995 -6.458 1.00 94.44 91 GLU A O 1
ATOM 758 N N . CYS A 1 92 ? -1.141 5.754 -4.534 1.00 93.44 92 CYS A N 1
ATOM 759 C CA . CYS A 1 92 ? -1.899 4.551 -4.261 1.00 93.44 92 CYS A CA 1
ATOM 760 C C . CYS A 1 92 ? -3.295 4.848 -3.728 1.00 93.44 92 CYS A C 1
ATOM 762 O O . CYS A 1 92 ? -3.523 5.826 -3.018 1.00 93.44 92 CYS A O 1
ATOM 764 N N . GLU A 1 93 ? -4.218 3.954 -4.063 1.00 93.69 93 GLU A N 1
ATOM 765 C CA . GLU A 1 93 ? -5.539 3.860 -3.463 1.00 93.69 93 GLU A CA 1
ATOM 766 C C . GLU A 1 93 ? -5.589 2.603 -2.593 1.00 93.69 93 GLU A C 1
ATOM 768 O O . GLU A 1 93 ? -5.230 1.500 -3.029 1.00 93.69 93 GLU A O 1
ATOM 773 N N . ILE A 1 94 ? -6.034 2.777 -1.352 1.00 93.12 94 ILE A N 1
ATOM 774 C CA . ILE A 1 94 ? -6.327 1.678 -0.439 1.00 93.12 94 ILE A CA 1
ATOM 775 C C . ILE A 1 94 ? -7.830 1.579 -0.285 1.00 93.12 94 ILE A C 1
ATOM 777 O O . ILE A 1 94 ? -8.481 2.563 0.054 1.00 93.12 94 ILE A O 1
ATOM 781 N N . GLN A 1 95 ? -8.352 0.374 -0.491 1.00 93.12 95 GLN A N 1
ATOM 782 C CA . GLN A 1 95 ? -9.748 0.047 -0.251 1.00 93.12 95 GLN A CA 1
ATOM 783 C C . GLN A 1 95 ? -9.851 -1.049 0.808 1.00 93.12 95 GLN A C 1
ATOM 785 O O . GLN A 1 95 ? -9.382 -2.173 0.593 1.00 93.12 95 GLN A O 1
ATOM 790 N N . ALA A 1 96 ? -10.480 -0.743 1.941 1.00 92.62 96 ALA A N 1
ATOM 791 C CA . ALA A 1 96 ? -10.757 -1.743 2.962 1.00 92.62 96 ALA A CA 1
ATOM 792 C C . ALA A 1 96 ? -11.644 -2.861 2.399 1.00 92.62 96 ALA A C 1
ATOM 794 O O . ALA A 1 96 ? -12.613 -2.612 1.683 1.00 92.62 96 ALA A O 1
ATOM 795 N N . MET A 1 97 ? -11.299 -4.112 2.713 1.00 90.25 97 MET A N 1
ATOM 796 C CA . MET A 1 97 ? -12.103 -5.284 2.341 1.00 90.25 97 MET A CA 1
ATOM 797 C C . MET A 1 97 ? -12.619 -6.012 3.577 1.00 90.25 97 MET A C 1
ATOM 799 O O . MET A 1 97 ? -13.779 -6.398 3.650 1.00 90.25 97 MET A O 1
ATOM 803 N N . THR A 1 98 ? -11.719 -6.247 4.532 1.00 90.62 98 THR A N 1
ATOM 804 C CA . THR A 1 98 ? -12.016 -6.819 5.846 1.00 90.62 98 THR A CA 1
ATOM 805 C C . THR A 1 98 ? -11.167 -6.115 6.902 1.00 90.62 98 THR A C 1
ATOM 807 O O . THR A 1 98 ? -10.218 -5.408 6.554 1.00 90.62 98 THR A O 1
ATOM 810 N N . LYS A 1 99 ? -11.413 -6.386 8.191 1.00 88.25 99 LYS A N 1
ATOM 811 C CA . LYS A 1 99 ? -10.595 -5.857 9.302 1.00 88.25 99 LYS A CA 1
ATOM 812 C C . LYS A 1 99 ? -9.085 -6.130 9.163 1.00 88.25 99 LYS A C 1
ATOM 814 O O . LYS A 1 99 ? -8.276 -5.355 9.656 1.00 88.25 99 LYS A O 1
ATOM 819 N N . ASP A 1 100 ? -8.720 -7.211 8.470 1.00 90.94 100 ASP A N 1
ATOM 820 C CA . ASP A 1 100 ? -7.334 -7.665 8.313 1.00 90.94 100 ASP A CA 1
ATOM 821 C C . ASP A 1 100 ? -6.883 -7.671 6.847 1.00 90.94 100 ASP A C 1
ATOM 823 O O . ASP A 1 100 ? -5.829 -8.221 6.532 1.00 90.94 100 ASP A O 1
ATOM 827 N N . ARG A 1 101 ? -7.673 -7.110 5.921 1.00 92.25 101 ARG A N 1
ATOM 828 C CA . ARG A 1 101 ? -7.345 -7.110 4.488 1.00 92.25 101 ARG A CA 1
ATOM 829 C C . ARG A 1 101 ? -7.804 -5.837 3.808 1.00 92.25 101 ARG A C 1
ATOM 831 O O . ARG A 1 101 ? -8.982 -5.499 3.908 1.00 92.25 101 ARG A O 1
ATOM 838 N N . PHE A 1 102 ? -6.927 -5.251 3.010 1.00 94.06 102 PHE A N 1
ATOM 839 C CA . PHE A 1 102 ? -7.280 -4.213 2.050 1.00 94.06 102 PHE A CA 1
ATOM 840 C C . PHE A 1 102 ? -6.785 -4.570 0.651 1.00 94.06 102 PHE A C 1
ATOM 842 O O . PHE A 1 102 ? -5.844 -5.350 0.483 1.00 94.06 102 PHE A O 1
ATOM 849 N N . HIS A 1 103 ? -7.425 -3.997 -0.359 1.00 93.88 103 HIS A N 1
ATOM 850 C CA . HIS A 1 103 ? -6.882 -3.951 -1.705 1.00 93.88 103 HIS A CA 1
ATOM 851 C C . HIS A 1 103 ? -5.984 -2.720 -1.830 1.00 93.88 103 HIS A C 1
ATOM 853 O O . HIS A 1 103 ? -6.379 -1.625 -1.430 1.00 93.88 103 HIS A O 1
ATOM 859 N N . LEU A 1 104 ? -4.779 -2.912 -2.360 1.00 94.56 104 LEU A N 1
ATOM 860 C CA . LEU A 1 104 ? -3.827 -1.849 -2.657 1.00 94.56 104 LEU A CA 1
ATOM 861 C C . LEU A 1 104 ? -3.672 -1.751 -4.166 1.00 94.56 104 LEU A C 1
ATOM 863 O O . LEU A 1 104 ? -3.278 -2.727 -4.811 1.00 94.56 104 LEU A O 1
ATOM 867 N N . HIS A 1 105 ? -3.941 -0.568 -4.697 1.00 93.31 105 HIS A N 1
ATOM 868 C CA . HIS A 1 105 ? -3.744 -0.235 -6.097 1.00 93.31 105 HIS A CA 1
ATOM 869 C C . HIS A 1 105 ? -2.749 0.916 -6.203 1.00 93.31 105 HIS A C 1
ATOM 871 O O . HIS A 1 105 ? -2.904 1.911 -5.507 1.00 93.31 105 HIS A O 1
ATOM 877 N N . VAL A 1 106 ? -1.715 0.778 -7.027 1.00 92.56 106 VAL A N 1
ATOM 878 C CA . VAL A 1 106 ? -0.603 1.729 -7.142 1.00 92.56 106 VAL A CA 1
ATOM 879 C C . VAL A 1 106 ? -0.370 2.057 -8.606 1.00 92.56 106 VAL A C 1
ATOM 881 O O . VAL A 1 106 ? -0.292 1.149 -9.440 1.00 92.56 106 VAL A O 1
ATOM 884 N N . LEU A 1 107 ? -0.213 3.340 -8.906 1.00 91.50 107 LEU A N 1
ATOM 885 C CA . LEU A 1 107 ? -0.040 3.865 -10.257 1.00 91.50 107 LEU A CA 1
ATOM 886 C C . LEU A 1 107 ? 0.853 5.119 -10.250 1.00 91.50 107 LEU A C 1
ATOM 888 O O . LEU A 1 107 ? 1.035 5.721 -9.190 1.00 91.50 107 LEU A O 1
ATOM 892 N N . PRO A 1 108 ? 1.459 5.508 -11.385 1.00 91.81 108 PRO A N 1
ATOM 893 C CA . PRO A 1 108 ? 2.212 6.753 -11.468 1.00 91.81 108 PRO A CA 1
ATOM 894 C C . PRO A 1 108 ? 1.286 7.970 -11.414 1.00 91.81 108 PRO A C 1
ATOM 896 O O . PRO A 1 108 ? 0.227 7.949 -12.044 1.00 91.81 108 PRO A O 1
ATOM 899 N N . GLN A 1 109 ? 1.686 9.053 -10.742 1.00 91.06 109 GLN A N 1
ATOM 900 C CA . GLN A 1 109 ? 0.871 10.280 -10.716 1.00 91.06 109 GLN A CA 1
ATOM 901 C C . GLN A 1 109 ? 0.803 10.905 -12.119 1.00 91.06 109 GLN A C 1
ATOM 903 O O . GLN A 1 109 ? -0.257 11.368 -12.545 1.00 91.06 109 GLN A O 1
ATOM 908 N N . SER A 1 110 ? 1.916 10.860 -12.859 1.00 90.25 110 SER A N 1
ATOM 909 C CA . SER A 1 110 ? 2.045 11.420 -14.208 1.00 90.25 110 SER A CA 1
ATOM 910 C C . SER A 1 110 ? 1.334 10.618 -15.305 1.00 90.25 110 SER A C 1
ATOM 912 O O . SER A 1 110 ? 1.000 11.179 -16.348 1.00 90.25 110 SER A O 1
ATOM 914 N N . ASP A 1 111 ? 1.084 9.322 -15.093 1.00 87.06 111 ASP A N 1
ATOM 915 C CA . ASP A 1 111 ? 0.512 8.427 -16.104 1.00 87.06 111 ASP A CA 1
ATOM 916 C C . ASP A 1 111 ? -0.388 7.357 -15.479 1.00 87.06 111 ASP A C 1
ATOM 918 O O . ASP A 1 111 ? 0.017 6.216 -15.234 1.00 87.06 111 ASP A O 1
ATOM 922 N N . LYS A 1 112 ? -1.659 7.718 -15.294 1.00 85.62 112 LYS A N 1
ATOM 923 C CA . LYS A 1 112 ? -2.671 6.857 -14.664 1.00 85.62 112 LYS A CA 1
ATOM 924 C C . LYS A 1 112 ? -3.118 5.667 -15.515 1.00 85.62 112 LYS A C 1
ATOM 926 O O . LYS A 1 112 ? -3.926 4.866 -15.055 1.00 85.62 112 LYS A O 1
ATOM 931 N N . SER A 1 113 ? -2.614 5.532 -16.744 1.00 82.25 113 SER A N 1
ATOM 932 C CA . SER A 1 113 ? -2.890 4.364 -17.589 1.00 82.25 113 SER A CA 1
ATOM 933 C C . SER A 1 113 ? -2.068 3.131 -17.191 1.00 82.25 113 SER A C 1
ATOM 935 O O . SER A 1 113 ? -2.377 2.015 -17.612 1.00 82.25 113 SER A O 1
ATOM 937 N N . LYS A 1 114 ? -1.027 3.312 -16.366 1.00 81.62 114 LYS A N 1
ATOM 938 C CA . LYS A 1 114 ? -0.108 2.254 -15.933 1.00 81.62 1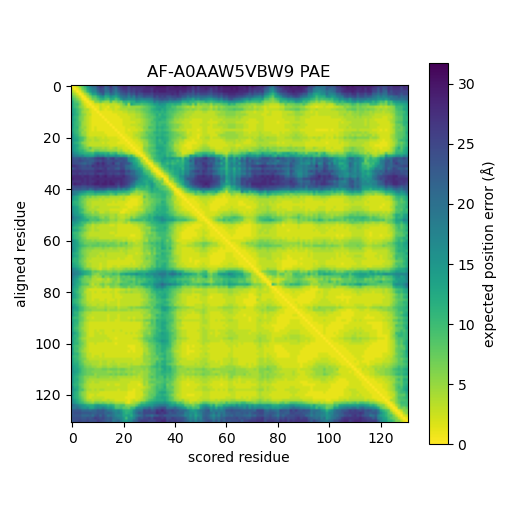14 LYS A CA 1
ATOM 939 C C . LYS A 1 114 ? -0.450 1.745 -14.537 1.00 81.62 114 LYS A C 1
ATOM 941 O O . LYS A 1 114 ? -0.766 2.520 -13.644 1.00 81.62 114 LYS A O 1
ATOM 946 N N . ILE A 1 115 ? -0.282 0.439 -14.326 1.00 84.62 115 ILE A N 1
ATOM 947 C CA . ILE A 1 115 ? -0.482 -0.204 -13.020 1.00 84.62 115 ILE A CA 1
ATOM 948 C C . ILE A 1 115 ? 0.867 -0.648 -12.466 1.00 84.62 115 ILE A C 1
ATOM 950 O O . ILE A 1 115 ? 1.441 -1.635 -12.921 1.00 84.62 115 ILE A O 1
ATOM 954 N N . LEU A 1 116 ? 1.354 0.040 -11.440 1.00 86.31 116 LEU A N 1
ATOM 955 C CA . LEU A 1 116 ? 2.610 -0.303 -10.773 1.00 86.31 116 LEU A CA 1
ATOM 956 C C . LEU A 1 116 ? 2.448 -1.451 -9.784 1.00 86.31 116 LEU A C 1
ATOM 958 O O . LEU A 1 116 ? 3.397 -2.188 -9.560 1.00 86.31 116 LEU A O 1
ATOM 962 N N . TYR A 1 117 ? 1.268 -1.621 -9.192 1.00 89.94 117 TYR A N 1
ATOM 963 C CA . TYR A 1 117 ? 0.914 -2.767 -8.353 1.00 89.94 117 TYR A CA 1
ATOM 964 C C . TYR A 1 117 ? -0.603 -2.819 -8.164 1.00 89.94 117 TYR A C 1
ATOM 966 O O . TYR A 1 117 ? -1.236 -1.792 -7.949 1.00 89.94 117 TYR A O 1
ATOM 974 N N . SER A 1 118 ? -1.189 -4.012 -8.178 1.00 90.25 118 SER A N 1
ATOM 975 C CA . SER A 1 118 ? -2.559 -4.235 -7.725 1.00 90.25 118 SER A CA 1
ATOM 976 C C . SER A 1 118 ? -2.656 -5.584 -7.025 1.00 90.25 118 SER A C 1
ATOM 978 O O . SER A 1 118 ? -2.279 -6.621 -7.580 1.00 90.25 118 SER A O 1
ATOM 980 N N . GLY A 1 119 ? -3.158 -5.598 -5.796 1.00 90.56 119 GLY A N 1
ATOM 981 C CA . GLY A 1 119 ? -3.299 -6.845 -5.057 1.00 90.56 119 GLY A CA 1
ATOM 982 C C . GLY A 1 119 ? -3.851 -6.680 -3.654 1.00 90.56 119 GLY A C 1
ATOM 983 O O . GLY A 1 119 ? -3.982 -5.577 -3.127 1.00 90.56 119 GLY A O 1
ATOM 984 N N . VAL A 1 120 ? -4.157 -7.815 -3.032 1.00 92.69 120 VAL A N 1
ATOM 985 C CA . VAL A 1 120 ? -4.648 -7.864 -1.654 1.00 92.69 120 VAL A CA 1
ATOM 986 C C . VAL A 1 120 ? -3.470 -7.857 -0.687 1.00 92.69 120 VAL A C 1
ATOM 988 O O . VAL A 1 120 ? -2.519 -8.630 -0.826 1.00 92.69 120 VAL A O 1
ATOM 991 N N . VAL A 1 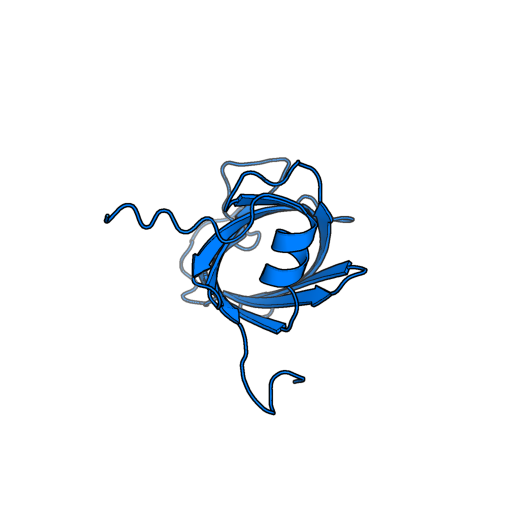121 ? -3.566 -7.006 0.327 1.00 94.00 121 VAL A N 1
ATOM 992 C CA . VAL A 1 121 ? -2.606 -6.872 1.416 1.00 94.00 121 VAL A CA 1
ATOM 993 C C . VAL A 1 121 ? -3.282 -7.304 2.713 1.00 94.00 121 VAL A C 1
ATOM 995 O O . VAL A 1 121 ? -4.351 -6.809 3.062 1.00 94.00 121 VAL A O 1
ATOM 998 N N . THR A 1 122 ? -2.660 -8.244 3.422 1.00 93.62 122 THR A N 1
ATOM 999 C CA . THR A 1 122 ? -3.216 -8.879 4.621 1.00 93.62 122 THR A CA 1
ATOM 1000 C C . THR A 1 122 ? -2.387 -8.525 5.851 1.00 93.62 122 THR A C 1
ATOM 1002 O O . THR A 1 122 ? -1.152 -8.551 5.810 1.00 93.62 122 THR A O 1
ATOM 1005 N N . LYS A 1 123 ? -3.058 -8.212 6.961 1.00 91.88 123 LYS A N 1
ATOM 1006 C CA . LYS A 1 123 ? -2.437 -7.900 8.251 1.00 91.88 123 LYS A CA 1
ATOM 1007 C C . LYS A 1 123 ? -1.675 -9.123 8.756 1.00 91.88 123 LYS A C 1
ATOM 1009 O O . LYS A 1 123 ? -2.215 -10.227 8.798 1.00 91.88 123 LYS A O 1
ATOM 1014 N N . LYS A 1 124 ? -0.411 -8.953 9.145 1.00 87.06 124 LYS A N 1
ATOM 1015 C CA . LYS A 1 124 ? 0.340 -10.017 9.820 1.00 87.06 124 LYS A CA 1
ATOM 1016 C C . LYS A 1 124 ? -0.122 -10.096 11.277 1.00 87.06 124 LYS A C 1
ATOM 1018 O O . LYS A 1 124 ? 0.072 -9.150 12.036 1.00 87.06 124 LYS A O 1
ATOM 1023 N N . THR A 1 125 ? -0.660 -11.240 11.687 1.00 70.69 125 THR A N 1
ATOM 1024 C CA . THR A 1 125 ? -1.008 -11.542 13.087 1.00 70.69 125 THR A CA 1
ATOM 1025 C C . THR A 1 125 ? -0.029 -12.565 13.680 1.00 70.69 125 THR A C 1
ATOM 1027 O O . THR A 1 125 ? 0.304 -13.541 13.012 1.00 70.69 125 THR A O 1
ATOM 1030 N N . GLY A 1 126 ? 0.420 -12.375 14.929 1.00 60.44 126 GLY A N 1
ATOM 1031 C CA . GLY A 1 126 ? 1.271 -13.332 15.668 1.00 60.44 126 GLY A CA 1
ATOM 1032 C C . GLY A 1 126 ? 2.712 -12.869 15.952 1.00 60.44 126 GLY A C 1
ATOM 1033 O O . GLY A 1 126 ? 3.122 -11.788 15.529 1.00 60.44 126 GLY A O 1
ATOM 1034 N N . LEU A 1 127 ? 3.484 -13.699 16.678 1.00 52.41 127 LEU A N 1
ATOM 1035 C CA . LEU A 1 127 ? 4.833 -13.394 17.213 1.00 52.41 127 LEU A CA 1
ATOM 1036 C C . LEU A 1 127 ? 5.897 -13.026 16.154 1.00 52.41 127 LEU A C 1
ATOM 1038 O O . LEU A 1 127 ? 6.921 -12.446 16.496 1.00 52.41 127 LEU A O 1
ATOM 1042 N N . LEU A 1 128 ? 5.661 -13.329 14.875 1.00 52.50 128 LEU A N 1
ATOM 1043 C CA . LEU A 1 128 ? 6.565 -13.015 13.757 1.00 52.50 128 LEU A CA 1
ATOM 1044 C C . LEU A 1 128 ? 6.180 -11.724 13.013 1.00 52.50 128 LEU A C 1
ATOM 1046 O O . LEU A 1 128 ? 6.675 -11.467 11.917 1.00 52.50 128 LEU A O 1
ATOM 1050 N N . SER A 1 129 ? 5.286 -10.904 13.572 1.00 47.44 129 SER A N 1
ATOM 1051 C CA . SER A 1 129 ? 4.872 -9.636 12.955 1.00 47.44 129 SER A CA 1
ATOM 1052 C C . SER A 1 129 ? 5.987 -8.581 12.912 1.00 47.44 129 SER A C 1
ATOM 1054 O O . SER A 1 129 ? 5.850 -7.615 12.168 1.00 47.44 129 SER A O 1
ATOM 1056 N N . PHE A 1 130 ? 7.079 -8.773 13.663 1.00 42.69 130 PHE A N 1
ATOM 1057 C CA . PHE A 1 130 ? 8.222 -7.854 13.755 1.00 42.69 130 PHE A CA 1
ATOM 1058 C C . PHE A 1 130 ? 9.363 -8.141 12.762 1.00 42.69 130 PHE A C 1
ATOM 1060 O O . PHE A 1 130 ? 10.236 -7.287 12.607 1.00 42.69 130 PHE A O 1
ATOM 1067 N N . LEU A 1 131 ? 9.339 -9.296 12.081 1.00 40.62 131 LEU A N 1
ATOM 1068 C CA . LEU A 1 131 ? 10.261 -9.657 10.992 1.00 40.62 131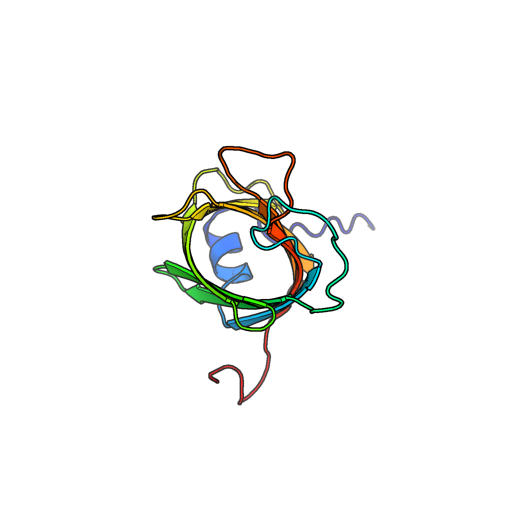 LEU A CA 1
ATOM 1069 C C . LEU A 1 131 ? 9.650 -9.296 9.626 1.00 40.62 131 LEU A C 1
ATOM 1071 O O . LEU A 1 131 ? 10.342 -8.618 8.840 1.00 40.62 131 LEU A O 1
#

Mean predicted aligned error: 7.81 Å

Secondary structure (DSSP, 8-state):
-------S-SSHHHHHHHH-EEEEEEEE---S--SS------PEEEEEEE-SS-EEEEEEETTEEEEEEEEE-S--BTTEEEEEETTSS-EEEEEEEETTEEEEEEE-SS-TT--SEEEEEEE--STTTT-

Solvent-accessible surface area (backbone atoms only — not comparable to full-atom values): 7360 Å² total; per-residue (Å²): 139,90,77,87,77,78,65,74,19,66,42,67,67,44,40,52,62,57,57,46,45,39,29,44,26,58,26,58,55,50,72,93,61,98,61,81,77,89,79,66,93,61,61,26,40,39,41,40,40,29,58,100,86,50,36,37,38,39,41,39,39,87,92,50,73,49,77,44,49,50,40,80,77,56,74,53,55,43,43,32,41,43,32,33,34,77,91,50,72,35,30,34,43,41,35,64,73,49,94,53,30,29,40,42,39,29,25,34,68,91,44,76,90,45,51,46,31,41,33,50,32,32,54,54,81,64,96,70,49,86,115

pLDDT: mean 81.25, std 16.1, range [38.84, 95.5]

Radius of gyration: 15.07 Å; Cα contacts (8 Å, |Δi|>4): 274; chains: 1; bounding box: 48×28×41 Å

Foldseek 3Di:
DDDPPDQQDDFDVSVLVLQAAKKKWWWQFCADDPDDDSDPPWIKMKIWHGHPPWTKIWIDTDPDIDIFIWDFDDTDDRQWGKTDGPPFQKIWIWGDDDSFKIWIWMDGVVDRVHTGTTTMMGHDDDPPRVD

Sequence (131 aa):
MNSLIYNYFSNLDEWNDYVKGNWRGKGISMIPSTVQPYESGDETTVIWKANTKEIKSYFKRGKSEFSFIWLLESDVLCDRIKLIAKDADWECEIQAMTKDRFHLHVLPQSDKSKILYSGVVTKKTGLLSFL

Nearest PDB structures (foldseek):
  1exs-assembly1_A-2  TM=5.111E-01  e=2.227E-03  Sus scrofa
  4imn-assembly1_A  TM=5.221E-01  e=3.207E-03  Homo sapiens
  7lwc-assembly1_B  TM=5.784E-01  e=2.090E-02  Capra hircus
  7sfn-assembly1_A  TM=4.638E-01  e=1.308E-02  Streptomyces avermitilis

=== Feature glossary ===
Feature key, reading from the visual/contextual features back to the raw sequence:

Rendered structure images. Structure images are PyMOL renders from six orthogonal camera directions. Cartoon representation draws helices as coils and strands as arrows; sticks shows the backbone as bonds; surface shows the solvent-excluded envelope. Rainbow coloring maps sequence position to hue (blue→red, N→C); chain coloring assigns a distinct color per polypeptide.

Contact-map, Ramachandran, and PAE plots. Three diagnostic plots accompany the record. The Cα contact map visualizes the tertiary structure as a 2D adjacency matrix (8 Å cutoff, sequence-local contacts suppressed). The Ramachandran plot shows the distribution of backbone (φ, ψ) torsions, with points in the α and β basins reflecting secondary structure content. The PAE plot shows AlphaFold's inter-residue confidence as a color matrix.

InterPro / GO / CATH / organism. The annotation block draws on four external resources. InterPro: which protein families and domains the sequence belongs to. GO: standardized terms for what the protein does, what process it participates in, and where in the cell it acts. CATH: which structural fold it has in the CATH hierarchy. Organism: the species of origin.

Nearest PDB structures. Structural nearest neighbors (via Foldseek easy-search vs the PDB). Reported per hit: target PDB id, E-value, and alignment TM-score. A TM-score above ~0.5 is the conventional threshold for 'same fold'.

Predicted aligned error. Predicted aligned error is AlphaFold's pairwise confidence. Unlike pLDDT (per-residue), PAE is per-residue-pair and captures whether two parts of the structure are correctly placed relative to each other. Units are ångströms of expected positional error.

Solvent-accessible surface area. SASA measures how much of the protein is reachable by solvent. It is computed by rolling a water-sized probe over the atomic surface and summing the exposed area (Å²). Per-residue SASA distinguishes core (buried, low SASA) from surface (exposed, high SASA) residues; total SASA is a whole-molecule size measure.

B-factor. Crystallographic B-factors measure how much each atom's electron density is smeared out, in Å². They rise in mobile loops and surface residues and fall in the buried interior. In AlphaFold models this column is repurposed to hold pLDDT instead.

pLDDT. For AlphaFold models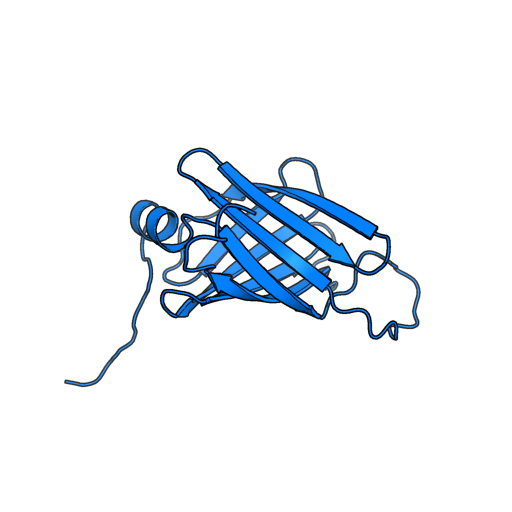, the B-factor field carries pLDDT — the model's own estimate of local accuracy on a 0–100 scale. Regions with pLDDT<50 should be treated as essentially unmodeled; they often correspond to intrinsically disordered segments.

Backbone torsions (φ/ψ). φ (phi) and ψ (psi) are the two rotatable backbone dihedrals per residue: φ is the C(i-1)–N–Cα–C torsion, ψ is the N–Cα–C–N(i+1) torsion, both in degrees on (−180°, 180°]. α-helical residues cluster near (−60°, −45°); β-strand residues near (−120°, +130°). A Ramachandran plot is simply a scatter of (φ, ψ) for every residue.

Radius of gyration, Cα contacts, bounding box. Radius of gyration (Rg) is the root-mean-square distance of Cα atoms from their centroid — a single number for overall size and compactness. A globular domain of N residues has Rg ≈ 2.2·N^0.38 Å; an extended or disordered chain has a much larger Rg. The Cα contact count is the number of residue pairs whose Cα atoms are within 8 Å and are more than four positions apart in sequence — a standard proxy for tertiary packing density. The bounding box is the smallest axis-aligned box enclosing all Cα atoms.

Secondary structure (3-state, P-SEA). Three-state secondary structure (P-SEA) collapses the eight DSSP classes into helix (a), strand (b), and coil (c). P-SEA assigns these from Cα geometry alone — distances and angles — without requiring backbone oxygens, so it works on any Cα trace.

Secondary structure (8-state, DSSP). Secondary structure is the local, repeating backbone conformation. DSSP classifies it into eight states by reading the hydrogen-bond network: three helix types (H, G, I), two β types (E, B), two non-regular types (T, S), and unstructured coil (-).

Foldseek 3Di. The Foldseek 3Di string encodes local tertiary geometry as a 20-letter alphabet — one character per residue — derived from the relative positions of nearby Cα atoms. Unlike the amino-acid sequence, 3Di is a direct function of the 3D structure, so two proteins with the same fold have similar 3Di strings even at low sequence identity.

mmCIF coordinates. Structure coordinates are given as an mmCIF _atom_site loop: one row per atom with element, residue name, chain id, sequence number, and x/y/z position in Å. Only the four main-chain atoms per residue are included here; side chains are omitted to keep the record compact.

Sequence. This is the polypeptide sequence — one letter per residue, N-terminus first. Length ranges from a few dozen residues for small domains to over a thousand for large multi-domain proteins.